Protein AF-A0A3D4RV71-F1 (afdb_monomer)

Sequence (105 aa):
QIEFNFRDAKQYWGLEDFMVIKPTPVYNSANLAMLMINLSQILMRPVREHCPSFSVNDLKAHFRGRKYVLEVLKMLPEMPEAKIIDQALEQAANLGRINQELSAA

Structure (mmCIF, N/CA/C/O backbone):
data_AF-A0A3D4RV71-F1
#
_entry.id   AF-A0A3D4RV71-F1
#
loop_
_atom_site.group_PDB
_atom_site.id
_atom_site.type_symbol
_atom_site.label_atom_id
_atom_site.label_alt_id
_atom_site.label_comp_id
_atom_site.label_asym_id
_atom_site.label_entity_id
_atom_site.label_seq_id
_atom_site.pdbx_PDB_ins_code
_atom_site.Cartn_x
_atom_site.Cartn_y
_atom_site.Cartn_z
_atom_site.occupancy
_atom_site.B_iso_or_equiv
_atom_site.auth_seq_id
_atom_site.auth_comp_id
_atom_site.auth_asym_id
_atom_site.auth_atom_id
_atom_site.pdbx_PDB_model_num
ATOM 1 N N . GLN A 1 1 ? 3.335 -15.395 -14.738 1.00 72.62 1 GLN A N 1
ATOM 2 C CA . GLN A 1 1 ? 3.699 -15.103 -13.330 1.00 72.62 1 GLN A CA 1
ATOM 3 C C . GLN A 1 1 ? 4.489 -13.802 -13.206 1.00 72.62 1 GLN A C 1
ATOM 5 O O . GLN A 1 1 ? 3.996 -12.904 -12.545 1.00 72.62 1 GLN A O 1
ATOM 10 N N . ILE A 1 2 ? 5.637 -13.638 -13.879 1.00 87.06 2 ILE A N 1
ATOM 11 C CA . ILE A 1 2 ? 6.423 -12.388 -13.808 1.00 87.06 2 ILE A CA 1
ATOM 12 C C . ILE A 1 2 ? 5.693 -11.154 -14.379 1.00 87.06 2 ILE A C 1
ATOM 14 O O . ILE A 1 2 ? 5.832 -10.059 -13.847 1.00 87.06 2 ILE A O 1
ATOM 18 N N . GLU A 1 3 ? 4.857 -11.337 -15.407 1.00 92.19 3 GLU A N 1
ATOM 19 C CA . GLU A 1 3 ? 4.051 -10.266 -16.016 1.00 92.19 3 GLU A CA 1
ATOM 20 C C . GLU A 1 3 ? 3.179 -9.524 -14.993 1.00 92.19 3 GLU A C 1
ATOM 22 O O . GLU A 1 3 ? 3.123 -8.297 -15.012 1.00 92.19 3 GLU A O 1
ATOM 27 N N . PHE A 1 4 ? 2.545 -10.248 -14.064 1.00 89.81 4 PHE A N 1
ATOM 28 C CA . PHE A 1 4 ? 1.716 -9.640 -13.023 1.00 89.81 4 PHE A CA 1
ATOM 29 C C . PHE A 1 4 ? 2.540 -8.740 -12.097 1.00 89.81 4 PHE A C 1
ATOM 31 O O . PHE A 1 4 ? 2.099 -7.642 -11.778 1.00 89.81 4 PHE A O 1
ATOM 38 N N . ASN A 1 5 ? 3.775 -9.130 -11.761 1.00 91.31 5 ASN A N 1
ATOM 39 C CA . ASN A 1 5 ? 4.666 -8.288 -10.960 1.00 91.31 5 ASN A CA 1
ATOM 40 C C . ASN A 1 5 ? 5.033 -6.991 -11.695 1.00 91.31 5 ASN A C 1
ATOM 42 O O . ASN A 1 5 ? 5.027 -5.927 -11.085 1.00 91.31 5 ASN A O 1
ATOM 46 N N . PHE A 1 6 ? 5.322 -7.058 -12.999 1.00 93.75 6 PHE A N 1
ATOM 47 C CA . PHE A 1 6 ? 5.599 -5.862 -13.804 1.00 93.75 6 PHE A CA 1
ATOM 48 C C . PHE A 1 6 ? 4.369 -4.961 -13.940 1.00 93.75 6 PHE A C 1
ATOM 50 O O . PHE A 1 6 ? 4.490 -3.742 -13.829 1.00 93.75 6 PHE A O 1
ATOM 57 N N . ARG A 1 7 ? 3.187 -5.550 -14.152 1.00 94.81 7 ARG A N 1
ATOM 58 C CA . ARG A 1 7 ? 1.914 -4.823 -14.203 1.00 94.81 7 ARG A CA 1
ATOM 59 C C . ARG A 1 7 ? 1.655 -4.088 -12.893 1.00 94.81 7 ARG A C 1
ATOM 61 O O . ARG A 1 7 ? 1.390 -2.893 -12.919 1.00 94.81 7 ARG A O 1
ATOM 68 N N . ASP A 1 8 ? 1.796 -4.770 -11.763 1.00 95.00 8 ASP A N 1
ATOM 69 C CA . ASP A 1 8 ? 1.578 -4.173 -10.449 1.00 95.00 8 ASP A CA 1
ATOM 70 C C . ASP A 1 8 ? 2.648 -3.123 -10.117 1.00 95.00 8 ASP A C 1
ATOM 72 O O . ASP A 1 8 ? 2.335 -2.085 -9.533 1.00 95.00 8 ASP A O 1
ATOM 76 N N . ALA A 1 9 ? 3.911 -3.348 -10.499 1.00 96.06 9 ALA A N 1
ATOM 77 C CA . ALA A 1 9 ? 4.987 -2.378 -10.293 1.00 96.06 9 ALA A CA 1
ATOM 78 C C . ALA A 1 9 ? 4.723 -1.073 -11.055 1.00 96.06 9 ALA A C 1
ATOM 80 O O . ALA A 1 9 ? 4.965 0.008 -10.518 1.00 96.06 9 ALA A O 1
ATOM 81 N N . LYS A 1 10 ? 4.179 -1.161 -12.276 1.00 95.31 10 LYS A N 1
ATOM 82 C CA . LYS A 1 10 ? 3.687 0.003 -13.026 1.00 95.31 10 LYS A CA 1
ATOM 83 C C . LYS A 1 10 ? 2.492 0.633 -12.326 1.00 95.31 10 LYS A C 1
ATOM 85 O O . LYS A 1 10 ? 2.585 1.765 -11.868 1.00 95.31 10 LYS A O 1
ATOM 90 N N . GLN A 1 11 ? 1.420 -0.138 -12.164 1.00 95.19 11 GLN A N 1
ATOM 91 C CA . GLN A 1 11 ? 0.128 0.336 -11.674 1.00 95.19 11 GLN A CA 1
ATOM 92 C C . GLN A 1 11 ? 0.206 0.981 -10.286 1.00 95.19 11 GLN A 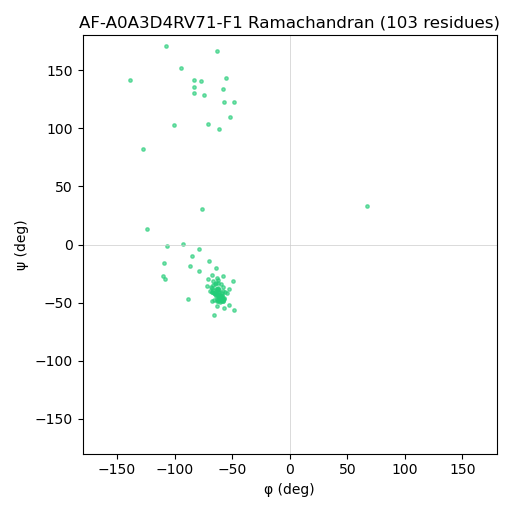C 1
ATOM 94 O O . GLN A 1 11 ? -0.491 1.957 -10.012 1.00 95.19 11 GLN A O 1
ATOM 99 N N . TYR A 1 12 ? 1.003 0.411 -9.379 1.00 95.88 12 TYR A N 1
ATOM 100 C CA . TYR A 1 12 ? 1.015 0.824 -7.979 1.00 95.88 12 TYR A CA 1
ATOM 101 C C . TYR A 1 12 ? 2.289 1.549 -7.560 1.00 95.88 12 TYR A C 1
ATOM 103 O O . TYR A 1 12 ? 2.222 2.345 -6.625 1.00 95.88 12 TYR A O 1
ATOM 111 N N . TRP A 1 13 ? 3.434 1.310 -8.187 1.00 96.56 13 TRP A N 1
ATOM 112 C CA . TRP A 1 13 ? 4.708 1.858 -7.702 1.00 96.56 13 TRP A CA 1
ATOM 113 C C . TRP A 1 13 ? 5.456 2.680 -8.747 1.00 96.56 13 TRP A C 1
ATOM 115 O O . TRP A 1 13 ? 6.613 3.030 -8.527 1.00 96.56 13 TRP A O 1
ATOM 125 N N . GLY A 1 14 ? 4.776 3.032 -9.840 1.00 94.62 14 GLY A N 1
ATOM 126 C CA . GLY A 1 14 ? 5.239 4.022 -10.798 1.00 94.62 14 GLY A CA 1
ATOM 127 C C . GLY A 1 14 ? 6.468 3.590 -11.579 1.00 94.62 14 GLY A C 1
ATOM 128 O O . GLY A 1 14 ? 7.281 4.436 -11.934 1.00 94.62 14 GLY A O 1
ATOM 129 N N . LEU A 1 15 ? 6.617 2.290 -11.866 1.00 95.62 15 LEU A N 1
ATOM 130 C CA . LEU A 1 15 ? 7.736 1.765 -12.664 1.00 95.62 15 LEU A CA 1
ATOM 131 C C . LEU A 1 15 ? 7.956 2.546 -13.977 1.00 95.62 15 LEU A C 1
ATOM 133 O O . LEU A 1 15 ? 9.093 2.663 -14.421 1.00 95.62 15 LEU A O 1
ATOM 137 N N . GLU A 1 16 ? 6.894 3.089 -14.576 1.00 93.31 16 GLU A N 1
ATOM 138 C CA . GLU A 1 16 ? 6.956 3.929 -15.783 1.00 93.31 16 GLU A CA 1
ATOM 139 C C . GLU A 1 16 ? 6.714 5.429 -15.535 1.00 93.31 16 GLU A C 1
ATOM 141 O O . GLU A 1 16 ? 6.836 6.223 -16.462 1.00 93.31 16 GLU A O 1
ATOM 146 N N . ASP A 1 17 ? 6.443 5.830 -14.291 1.00 94.50 17 ASP A N 1
ATOM 147 C CA . ASP A 1 17 ? 6.176 7.226 -13.920 1.00 94.50 17 ASP A CA 1
ATOM 148 C C . ASP A 1 17 ? 7.464 8.004 -13.607 1.00 94.50 17 ASP A C 1
ATOM 150 O O . ASP A 1 17 ? 7.483 9.238 -13.597 1.00 94.50 17 ASP A O 1
ATOM 154 N N . PHE A 1 18 ? 8.569 7.301 -13.335 1.00 90.75 18 PHE A N 1
ATOM 155 C CA . PHE A 1 18 ? 9.864 7.935 -13.108 1.00 90.75 18 PHE A CA 1
ATOM 156 C C . PHE A 1 18 ? 10.421 8.506 -14.420 1.00 90.75 18 PHE A C 1
ATOM 158 O O . PHE A 1 18 ? 11.005 7.792 -15.229 1.00 90.75 18 PHE A O 1
ATOM 165 N N . MET A 1 19 ? 10.337 9.826 -14.591 1.00 93.06 19 MET A N 1
ATOM 166 C CA . MET A 1 19 ? 10.831 10.558 -15.773 1.00 93.06 19 MET A CA 1
ATOM 167 C C . MET A 1 19 ? 12.364 10.737 -15.804 1.00 93.06 19 MET A C 1
ATOM 169 O O . MET A 1 19 ? 12.891 11.740 -16.289 1.00 93.06 19 MET A O 1
ATOM 173 N N . VAL A 1 20 ? 13.111 9.793 -15.229 1.00 94.88 20 VAL A N 1
ATOM 174 C CA . VAL A 1 20 ? 14.573 9.854 -15.149 1.00 94.88 20 VAL A CA 1
ATOM 175 C C . VAL A 1 20 ? 15.208 9.346 -16.444 1.00 94.88 20 VAL A C 1
ATOM 177 O O . VAL A 1 20 ? 14.820 8.314 -16.972 1.00 94.88 20 VAL A O 1
ATOM 180 N N . ILE A 1 21 ? 16.217 10.063 -16.951 1.00 94.44 21 ILE A N 1
ATOM 181 C CA . ILE A 1 21 ? 16.862 9.750 -18.247 1.00 94.44 21 ILE A CA 1
ATOM 182 C C . ILE A 1 21 ? 18.286 9.199 -18.117 1.00 94.44 21 ILE A C 1
ATOM 184 O O . ILE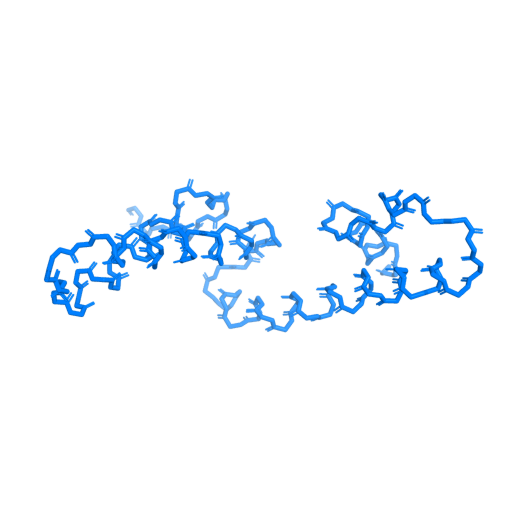 A 1 21 ? 18.847 8.664 -19.070 1.00 94.44 21 ILE A O 1
ATOM 188 N N . LYS A 1 22 ? 18.912 9.357 -16.944 1.00 97.69 22 LYS A N 1
ATOM 189 C CA . LYS A 1 22 ? 20.278 8.876 -16.705 1.00 97.69 22 LYS A CA 1
ATOM 190 C C . LYS A 1 22 ? 20.242 7.387 -16.337 1.00 97.69 22 LYS A C 1
ATOM 192 O O . LYS A 1 22 ? 19.377 7.011 -15.544 1.00 97.69 22 LYS A O 1
ATOM 197 N N . PRO A 1 23 ? 21.205 6.565 -16.797 1.00 97.38 23 PRO A N 1
ATOM 198 C CA . PRO A 1 23 ? 21.185 5.119 -16.565 1.00 97.38 23 PRO A CA 1
ATOM 199 C C . PRO A 1 23 ? 21.028 4.724 -15.091 1.00 97.38 23 PRO A C 1
ATOM 201 O O . PRO A 1 23 ? 20.116 3.981 -14.749 1.00 97.38 23 PRO A O 1
ATOM 204 N N . THR A 1 24 ? 21.863 5.254 -14.191 1.00 97.94 24 THR A N 1
ATOM 205 C CA . THR A 1 24 ? 21.823 4.864 -12.771 1.00 97.94 24 THR A CA 1
ATOM 206 C C . THR A 1 24 ? 20.490 5.209 -12.090 1.00 97.94 24 THR A C 1
ATOM 208 O O . THR A 1 24 ? 19.906 4.320 -11.474 1.00 97.94 24 THR A O 1
ATOM 211 N N . PRO A 1 25 ? 19.945 6.436 -12.218 1.00 96.88 25 PRO A N 1
ATOM 212 C CA . PRO A 1 25 ? 18.594 6.729 -11.744 1.00 96.88 25 PRO A CA 1
ATOM 213 C C . PRO A 1 25 ? 17.504 5.822 -12.324 1.00 96.88 25 PRO A C 1
ATOM 215 O O . PRO A 1 25 ? 16.649 5.389 -11.560 1.00 96.88 25 PRO A O 1
ATOM 218 N N . VAL A 1 26 ? 17.552 5.487 -13.620 1.00 96.44 26 VAL A N 1
ATOM 219 C CA . VAL A 1 26 ? 16.592 4.551 -14.241 1.00 96.44 26 VAL A CA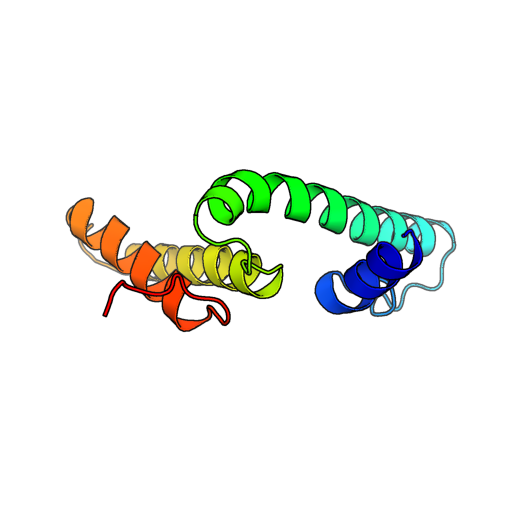 1
ATOM 220 C C . VAL A 1 26 ? 16.624 3.197 -13.532 1.00 96.44 26 VAL A C 1
ATOM 222 O O . VAL A 1 26 ? 15.580 2.692 -13.119 1.00 96.44 26 VAL A O 1
ATOM 225 N N . TYR A 1 27 ? 17.818 2.636 -13.317 1.00 97.31 27 TYR A N 1
ATOM 226 C CA . TYR A 1 27 ? 17.964 1.368 -12.599 1.00 97.31 27 TYR A CA 1
ATOM 227 C C . TYR A 1 27 ? 17.464 1.456 -11.155 1.00 97.31 27 TYR A C 1
ATOM 229 O O . TYR A 1 27 ? 16.747 0.567 -10.699 1.00 97.31 27 TYR A O 1
ATOM 237 N N . ASN A 1 28 ? 17.797 2.530 -10.440 1.00 97.44 28 ASN A N 1
ATOM 238 C CA . ASN A 1 28 ? 17.368 2.717 -9.054 1.00 97.44 28 ASN A CA 1
ATOM 239 C C . ASN A 1 28 ? 15.843 2.804 -8.938 1.00 97.44 28 ASN A C 1
ATOM 241 O O . ASN A 1 28 ? 15.259 2.149 -8.078 1.00 97.44 28 ASN A O 1
ATOM 245 N N . SER A 1 29 ? 15.201 3.566 -9.822 1.00 96.94 29 SER A N 1
ATOM 246 C CA . SER A 1 29 ? 13.746 3.698 -9.893 1.00 96.94 29 SER A CA 1
ATOM 247 C C . SER A 1 29 ? 13.057 2.365 -10.187 1.00 96.94 29 SER A C 1
ATOM 249 O O . SER A 1 29 ? 12.119 1.990 -9.483 1.00 96.94 29 SER A O 1
ATOM 251 N N . ALA A 1 30 ? 13.558 1.606 -11.166 1.00 95.81 30 ALA A N 1
ATOM 252 C CA . ALA A 1 30 ? 13.008 0.294 -11.494 1.00 95.81 30 ALA A CA 1
ATOM 253 C C . ALA A 1 30 ? 13.163 -0.709 -10.337 1.00 95.81 30 ALA A C 1
ATOM 255 O O . ALA A 1 30 ? 12.206 -1.397 -9.972 1.00 95.81 30 ALA A O 1
ATOM 256 N N . ASN A 1 31 ? 14.344 -0.748 -9.713 1.00 96.75 31 ASN A N 1
ATOM 257 C CA . ASN A 1 31 ? 14.613 -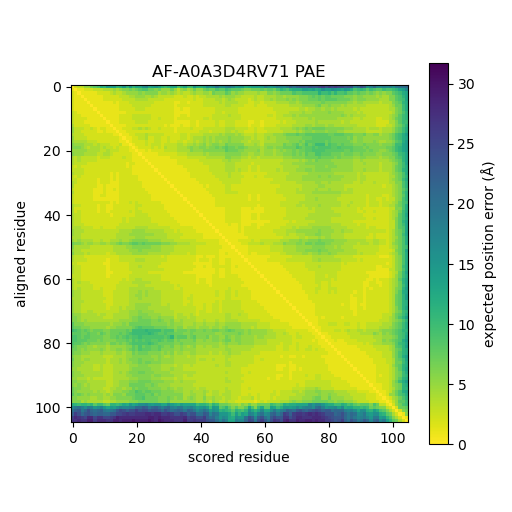1.604 -8.558 1.00 96.75 31 ASN A CA 1
ATOM 258 C C . ASN A 1 31 ? 13.745 -1.228 -7.353 1.00 96.75 31 ASN A C 1
ATOM 260 O O . ASN A 1 31 ? 13.242 -2.114 -6.665 1.00 96.75 31 ASN A O 1
ATOM 264 N N . LEU A 1 32 ? 13.525 0.068 -7.119 1.00 97.69 32 LEU A N 1
ATOM 265 C CA . LEU A 1 32 ? 12.640 0.545 -6.061 1.00 97.69 32 LEU A CA 1
ATOM 266 C C . LEU A 1 32 ? 11.194 0.098 -6.303 1.00 97.69 32 LEU A C 1
ATOM 268 O O . LEU A 1 32 ? 10.585 -0.468 -5.399 1.00 97.69 32 LEU A O 1
ATOM 272 N N . ALA A 1 33 ? 10.651 0.284 -7.510 1.00 97.00 33 ALA A N 1
ATOM 273 C CA . ALA A 1 33 ? 9.287 -0.145 -7.828 1.00 97.00 33 ALA A CA 1
ATOM 274 C C . ALA A 1 33 ? 9.099 -1.662 -7.625 1.00 97.00 33 ALA A C 1
ATOM 276 O O . ALA A 1 33 ? 8.108 -2.099 -7.036 1.00 97.00 33 ALA A O 1
ATOM 277 N N . MET A 1 34 ? 10.087 -2.465 -8.032 1.00 96.38 34 MET A N 1
ATOM 278 C CA . MET A 1 34 ? 10.078 -3.917 -7.819 1.00 96.38 34 MET A CA 1
ATOM 279 C C . MET A 1 34 ? 10.202 -4.311 -6.344 1.00 96.38 34 MET A C 1
ATOM 281 O O . MET A 1 34 ? 9.499 -5.212 -5.880 1.00 96.38 34 MET A O 1
ATOM 285 N N . LEU A 1 35 ? 11.052 -3.623 -5.578 1.00 97.12 35 LEU A N 1
ATOM 286 C CA . LEU A 1 35 ? 11.161 -3.821 -4.133 1.00 97.12 35 LEU A CA 1
ATOM 287 C C . LEU A 1 35 ? 9.821 -3.550 -3.441 1.00 97.12 35 LEU A C 1
ATOM 289 O O . LEU A 1 35 ? 9.390 -4.338 -2.597 1.00 97.12 35 LEU A O 1
ATOM 293 N N . MET A 1 36 ? 9.143 -2.466 -3.825 1.00 97.81 36 MET A N 1
ATOM 294 C CA . MET A 1 36 ? 7.865 -2.075 -3.234 1.00 97.81 36 MET A CA 1
ATOM 295 C C . MET A 1 36 ? 6.760 -3.110 -3.472 1.00 97.81 36 MET A C 1
ATOM 297 O O . MET A 1 36 ? 5.899 -3.278 -2.605 1.00 97.81 36 MET A O 1
ATOM 301 N N . ILE A 1 37 ? 6.807 -3.875 -4.568 1.00 96.25 37 ILE A N 1
ATOM 302 C CA . ILE A 1 37 ? 5.914 -5.026 -4.767 1.00 96.25 37 ILE A CA 1
ATOM 303 C C . ILE A 1 37 ? 6.144 -6.095 -3.707 1.00 96.25 37 ILE A C 1
ATOM 305 O O . ILE A 1 37 ? 5.196 -6.481 -3.023 1.00 96.25 37 ILE A O 1
ATOM 309 N N . ASN A 1 38 ? 7.386 -6.538 -3.518 1.00 95.44 38 ASN A N 1
ATOM 310 C CA . ASN A 1 38 ? 7.699 -7.570 -2.528 1.00 95.44 38 ASN A CA 1
ATOM 311 C C . ASN A 1 38 ? 7.336 -7.121 -1.110 1.00 95.44 38 ASN A C 1
ATOM 313 O O . ASN A 1 38 ? 6.712 -7.878 -0.363 1.00 95.44 38 ASN A O 1
ATOM 317 N N . LEU A 1 39 ? 7.658 -5.871 -0.768 1.00 97.38 39 LEU A N 1
ATOM 318 C CA . LEU A 1 39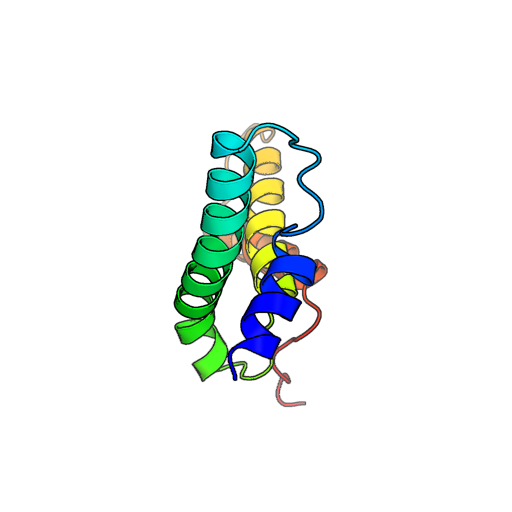 ? 7.284 -5.277 0.512 1.00 97.38 39 LEU A CA 1
ATOM 319 C C . LEU A 1 39 ? 5.763 -5.298 0.709 1.00 97.38 39 LEU A C 1
ATOM 321 O O . LEU A 1 39 ? 5.283 -5.741 1.750 1.00 97.38 39 LEU 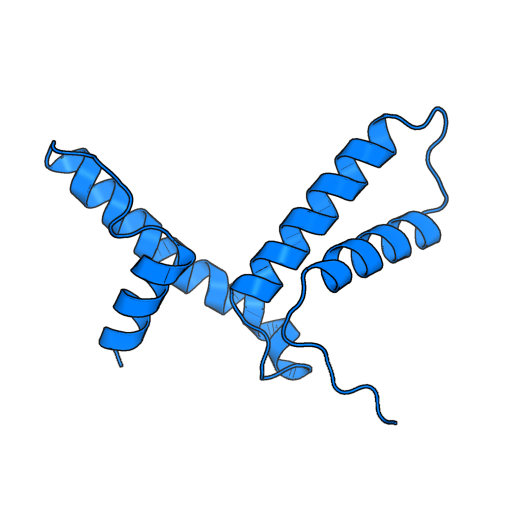A O 1
ATOM 325 N N . SER A 1 40 ? 5.002 -4.889 -0.307 1.00 96.69 40 SER A N 1
ATOM 326 C CA . SER A 1 40 ? 3.538 -4.905 -0.253 1.00 96.69 40 SER A CA 1
ATOM 327 C C . SER A 1 40 ? 2.997 -6.310 -0.021 1.00 96.69 40 SER A C 1
ATOM 329 O O . SER A 1 40 ? 2.130 -6.494 0.826 1.00 96.69 40 SER A O 1
ATOM 331 N N . GLN A 1 41 ? 3.514 -7.317 -0.733 1.00 94.94 41 GLN A N 1
ATOM 332 C CA . GLN A 1 41 ? 3.059 -8.697 -0.558 1.00 94.94 41 GLN A CA 1
ATOM 333 C C . GLN A 1 41 ? 3.315 -9.198 0.865 1.00 94.94 41 GLN A C 1
ATOM 335 O O . GLN A 1 41 ? 2.440 -9.838 1.436 1.00 94.94 41 GLN A O 1
ATOM 340 N N . ILE A 1 42 ? 4.471 -8.883 1.460 1.00 96.56 42 ILE A N 1
ATOM 341 C CA . ILE A 1 42 ? 4.780 -9.255 2.849 1.00 96.56 42 ILE A CA 1
ATOM 342 C C . ILE A 1 42 ? 3.808 -8.579 3.821 1.00 96.56 42 ILE A C 1
ATOM 344 O O . ILE A 1 42 ? 3.246 -9.256 4.677 1.00 96.56 42 ILE A O 1
ATOM 348 N N . LEU A 1 43 ? 3.571 -7.275 3.666 1.00 96.75 43 LEU A N 1
ATOM 349 C CA . LEU A 1 43 ? 2.681 -6.517 4.551 1.00 96.75 43 LEU A CA 1
ATOM 350 C C . LEU A 1 43 ? 1.210 -6.943 4.434 1.00 96.75 43 LEU A C 1
ATOM 352 O O . LEU A 1 43 ? 0.478 -6.879 5.416 1.00 96.75 43 LEU A O 1
ATOM 356 N N . MET A 1 44 ? 0.772 -7.390 3.254 1.00 95.88 44 MET A N 1
ATOM 357 C CA . MET A 1 44 ? -0.605 -7.846 3.034 1.00 95.88 44 MET A CA 1
ATOM 358 C C . MET A 1 44 ? -0.873 -9.261 3.557 1.00 95.88 44 MET A C 1
ATOM 360 O O . MET A 1 44 ? -2.031 -9.578 3.806 1.00 95.88 44 MET A O 1
ATOM 364 N N . ARG A 1 45 ? 0.150 -10.115 3.719 1.00 95.56 45 ARG A N 1
ATOM 365 C CA . ARG A 1 45 ? -0.014 -11.521 4.148 1.00 95.56 45 ARG A CA 1
ATOM 366 C C . ARG A 1 45 ? -0.920 -11.706 5.373 1.00 95.56 45 ARG A C 1
ATOM 368 O O . ARG A 1 45 ? -1.904 -12.418 5.214 1.00 95.56 45 ARG A O 1
ATOM 375 N N . PRO A 1 46 ? -0.664 -11.069 6.533 1.00 94.12 46 PRO A N 1
ATOM 376 C CA . PRO A 1 46 ? -1.483 -11.300 7.726 1.00 94.12 46 PRO A CA 1
ATOM 377 C C . PRO A 1 46 ? -2.935 -10.835 7.546 1.00 94.12 46 PRO A C 1
ATOM 379 O O . PRO A 1 46 ? -3.865 -11.460 8.041 1.00 94.12 46 PRO A O 1
ATOM 382 N N . VAL A 1 47 ? -3.154 -9.758 6.787 1.00 91.62 47 VAL A N 1
ATOM 383 C CA . VAL A 1 47 ? -4.507 -9.248 6.519 1.00 91.62 47 VAL A CA 1
ATOM 384 C C . VAL A 1 47 ? -5.258 -10.178 5.563 1.00 91.62 47 VAL A C 1
ATOM 386 O O . VAL A 1 47 ? -6.455 -10.399 5.715 1.00 91.62 47 VAL A O 1
ATOM 389 N N . ARG A 1 48 ? -4.551 -10.776 4.599 1.00 94.00 48 ARG A N 1
ATOM 390 C CA . ARG A 1 48 ? -5.132 -11.703 3.620 1.00 94.00 48 ARG A CA 1
ATOM 391 C C . ARG A 1 48 ? -5.570 -13.045 4.194 1.00 94.00 48 ARG A C 1
ATOM 393 O O . ARG A 1 48 ? -6.323 -13.740 3.520 1.00 94.00 48 ARG A O 1
ATOM 400 N N . GLU A 1 49 ? -5.147 -13.391 5.407 1.00 92.31 49 GLU A N 1
ATOM 401 C CA . GLU A 1 49 ? -5.678 -14.555 6.130 1.00 92.31 49 GLU A CA 1
ATOM 402 C C . GLU A 1 49 ? -7.181 -14.402 6.415 1.00 92.31 49 GLU A C 1
ATOM 404 O O . GLU A 1 49 ? -7.915 -15.384 6.362 1.00 92.31 49 GLU A O 1
ATOM 409 N N . HIS A 1 50 ? -7.640 -13.167 6.634 1.00 90.06 50 HIS A N 1
ATOM 410 C CA . HIS A 1 50 ? -9.029 -12.841 6.975 1.00 90.06 50 HIS A CA 1
ATOM 411 C C . HIS A 1 50 ? -9.766 -12.154 5.812 1.00 90.06 50 HIS A C 1
ATOM 413 O O . HIS A 1 50 ? -10.961 -12.357 5.608 1.00 90.06 50 HIS A O 1
ATOM 419 N N . CYS A 1 51 ? -9.034 -11.419 4.968 1.00 91.62 51 CYS A N 1
ATOM 420 C CA . CYS A 1 51 ? -9.553 -10.734 3.787 1.00 91.62 51 CYS A CA 1
ATOM 421 C C . CYS A 1 51 ? -8.744 -11.108 2.527 1.00 91.62 51 CYS A C 1
ATOM 423 O O . CYS A 1 51 ? -7.857 -10.353 2.113 1.00 91.62 51 CYS A O 1
ATOM 425 N N . PRO A 1 52 ? -9.023 -12.253 1.869 1.00 93.44 52 PRO A N 1
ATOM 426 C CA . PRO A 1 52 ? -8.234 -12.717 0.720 1.00 93.44 52 PRO A CA 1
ATOM 427 C C . PRO A 1 52 ? -8.171 -11.723 -0.452 1.00 93.44 52 PRO A C 1
ATOM 429 O O . PRO A 1 52 ? -7.193 -11.704 -1.199 1.00 93.44 52 PRO A O 1
ATOM 432 N N . SER A 1 53 ? -9.193 -10.876 -0.600 1.00 94.12 53 SER A N 1
ATOM 433 C CA . SER A 1 53 ? -9.285 -9.830 -1.625 1.00 94.12 53 SER A CA 1
ATOM 434 C C . SER A 1 53 ? -8.474 -8.564 -1.314 1.00 94.12 53 SER A C 1
ATOM 436 O O . SER A 1 53 ? -8.406 -7.678 -2.165 1.00 94.12 53 SER A O 1
ATOM 438 N N . PHE A 1 54 ? -7.834 -8.458 -0.142 1.00 94.56 54 PHE A N 1
ATOM 439 C CA . PHE A 1 54 ? -7.082 -7.265 0.254 1.00 94.56 54 PHE A CA 1
ATOM 440 C C . PHE A 1 54 ? -5.987 -6.916 -0.770 1.00 94.56 54 PHE A C 1
ATOM 442 O O . PHE A 1 54 ? -5.096 -7.719 -1.084 1.00 94.56 54 PHE A O 1
ATOM 449 N N . SER A 1 55 ? -6.055 -5.702 -1.308 1.00 94.62 55 SER A N 1
ATOM 450 C CA . SER A 1 55 ? -5.243 -5.226 -2.429 1.00 94.62 55 SER A CA 1
ATOM 451 C C . SER A 1 55 ? -4.176 -4.212 -2.003 1.00 94.62 55 SER A C 1
ATOM 453 O O . SER A 1 55 ? -4.176 -3.677 -0.895 1.00 94.62 55 SER A O 1
ATOM 455 N N . VAL A 1 56 ? -3.268 -3.878 -2.926 1.00 95.94 56 VAL A N 1
ATOM 456 C CA . VAL A 1 56 ? -2.256 -2.829 -2.703 1.00 95.94 56 VAL A CA 1
ATOM 457 C C . VAL A 1 56 ? -2.907 -1.455 -2.487 1.00 95.94 56 VAL A C 1
ATOM 459 O O . VAL A 1 56 ? -2.378 -0.635 -1.735 1.00 95.94 56 VAL A O 1
ATOM 462 N N . ASN A 1 57 ? -4.068 -1.195 -3.096 1.00 95.31 57 ASN A N 1
ATOM 463 C CA . ASN A 1 57 ? -4.818 0.039 -2.855 1.00 95.31 57 ASN A CA 1
ATOM 464 C C . ASN A 1 57 ? -5.352 0.100 -1.421 1.00 95.31 57 ASN A C 1
ATOM 466 O O . ASN A 1 57 ? -5.263 1.150 -0.789 1.00 95.31 57 ASN A O 1
ATOM 470 N N . ASP A 1 58 ? -5.808 -1.031 -0.886 1.00 95.62 58 ASP A N 1
ATOM 471 C CA . ASP A 1 58 ? -6.268 -1.142 0.499 1.00 95.62 58 ASP A CA 1
ATOM 472 C C . ASP A 1 58 ? -5.110 -0.929 1.483 1.00 95.62 58 AS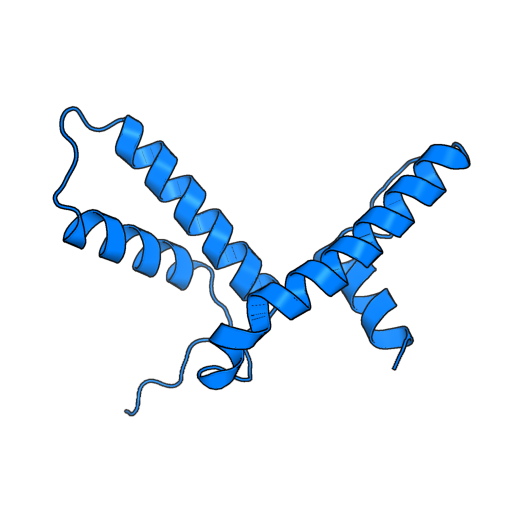P A C 1
ATOM 474 O O . ASP A 1 58 ? -5.236 -0.182 2.453 1.00 95.62 58 ASP A O 1
ATOM 478 N N . LEU A 1 59 ? -3.933 -1.493 1.181 1.00 96.19 59 LEU A N 1
ATOM 479 C CA . LEU A 1 59 ? -2.708 -1.254 1.948 1.00 96.19 59 LEU A CA 1
ATOM 480 C C . LEU A 1 59 ? -2.344 0.238 1.980 1.00 96.19 59 LEU A C 1
ATOM 482 O O . LEU A 1 59 ? -2.022 0.794 3.033 1.00 96.19 59 LEU A O 1
ATOM 486 N N . LYS A 1 60 ? -2.407 0.909 0.826 1.00 96.06 60 LYS A N 1
ATOM 487 C CA . LYS A 1 60 ? -2.143 2.349 0.723 1.00 96.06 60 LYS A CA 1
ATOM 488 C C . LYS A 1 60 ? -3.179 3.174 1.481 1.00 96.06 60 LYS A C 1
ATOM 490 O O . LYS A 1 60 ? -2.787 4.123 2.159 1.00 96.06 60 LYS A O 1
ATOM 495 N N . ALA A 1 61 ? -4.462 2.826 1.383 1.00 95.44 61 ALA A N 1
ATOM 496 C CA . ALA A 1 61 ? -5.535 3.473 2.131 1.00 95.44 61 ALA A CA 1
ATOM 497 C C . ALA A 1 61 ? -5.300 3.356 3.641 1.00 95.44 61 ALA A C 1
ATOM 499 O O . ALA A 1 61 ? -5.360 4.364 4.341 1.00 95.44 61 ALA A O 1
ATOM 500 N N . HIS A 1 62 ? -4.899 2.174 4.115 1.00 94.94 62 HIS A N 1
ATOM 501 C CA . HIS A 1 62 ? -4.570 1.936 5.516 1.00 94.94 62 HIS A CA 1
ATOM 502 C C . HIS A 1 62 ? -3.460 2.866 6.027 1.00 94.94 62 HIS A C 1
ATOM 504 O O . HIS A 1 62 ? -3.656 3.605 6.993 1.00 94.94 62 HIS A O 1
ATOM 510 N N . PHE A 1 63 ? -2.301 2.908 5.360 1.00 95.81 63 PHE A N 1
ATOM 511 C CA . PHE A 1 63 ? -1.209 3.789 5.794 1.00 95.81 63 PHE A CA 1
ATOM 512 C C . PHE A 1 63 ? -1.537 5.277 5.638 1.00 95.81 63 PHE A C 1
ATOM 514 O O . PHE A 1 63 ? -1.126 6.091 6.467 1.00 95.81 63 PHE A O 1
ATOM 521 N N . ARG A 1 64 ? -2.290 5.645 4.597 1.00 96.25 64 ARG A N 1
ATOM 522 C CA . ARG A 1 64 ? -2.703 7.029 4.357 1.00 96.25 64 ARG A CA 1
ATOM 523 C C . ARG A 1 64 ? -3.678 7.518 5.429 1.00 96.25 64 ARG A C 1
ATOM 525 O O . ARG A 1 64 ? -3.437 8.579 5.997 1.00 96.25 64 ARG A O 1
ATOM 532 N N . GLY A 1 65 ? -4.712 6.737 5.740 1.00 95.88 65 GLY A N 1
ATOM 533 C CA . GLY A 1 65 ? -5.673 7.038 6.802 1.00 95.88 65 GLY A CA 1
ATOM 534 C C . GLY A 1 65 ? -4.979 7.207 8.150 1.00 95.88 65 GLY A C 1
ATOM 535 O O . GLY A 1 65 ? -5.172 8.222 8.818 1.00 95.88 65 GLY A O 1
ATOM 536 N N . ARG A 1 66 ? -4.056 6.293 8.487 1.00 95.94 66 ARG A N 1
ATOM 537 C CA . ARG A 1 66 ? -3.236 6.405 9.702 1.00 95.94 66 ARG A CA 1
ATOM 538 C C . ARG A 1 66 ? -2.425 7.694 9.745 1.00 95.94 66 ARG A C 1
ATOM 540 O O . ARG A 1 66 ? -2.456 8.391 10.753 1.00 95.94 66 ARG A O 1
ATOM 547 N N . LYS A 1 67 ? -1.725 8.037 8.657 1.00 96.81 67 LYS A N 1
ATOM 548 C CA . LYS A 1 67 ? -0.962 9.291 8.581 1.00 96.81 67 LYS A CA 1
ATOM 549 C C . LYS A 1 67 ? -1.866 10.498 8.828 1.00 96.81 67 LYS A C 1
ATOM 551 O O . LYS A 1 67 ? -1.504 11.358 9.618 1.00 96.81 67 LYS A O 1
ATOM 556 N N . TYR A 1 68 ? -3.028 10.559 8.180 1.00 96.38 68 TYR A N 1
ATOM 557 C CA . TYR A 1 68 ? -3.946 11.689 8.326 1.00 96.38 68 TYR A CA 1
ATOM 558 C C . TYR A 1 68 ? -4.460 11.842 9.753 1.00 96.38 68 TYR A C 1
ATOM 560 O O . TYR A 1 68 ? -4.375 12.935 10.302 1.00 96.38 68 TYR A O 1
ATOM 568 N N . VAL A 1 69 ? -4.911 10.756 10.378 1.00 97.06 69 VAL A N 1
ATOM 569 C CA . VAL A 1 69 ? -5.366 10.788 11.774 1.00 97.06 69 VAL A CA 1
ATOM 570 C C . VAL A 1 69 ? -4.238 11.228 12.701 1.00 97.06 69 VAL A C 1
ATOM 572 O O . VAL A 1 69 ? -4.447 12.117 13.515 1.00 97.06 69 VAL A O 1
ATOM 575 N N . LEU A 1 70 ? -3.027 10.683 12.548 1.00 96.50 70 LEU A N 1
ATOM 576 C CA . LEU A 1 70 ? -1.889 11.068 13.387 1.00 96.50 70 LEU A CA 1
ATOM 577 C C . LEU A 1 70 ? -1.511 12.547 13.235 1.00 96.50 70 LEU A C 1
ATOM 579 O O . LEU A 1 70 ? -1.161 13.177 14.228 1.00 96.50 70 LEU A O 1
ATOM 583 N N . GLU A 1 71 ? -1.585 13.118 12.029 1.00 97.62 71 GLU A N 1
ATOM 584 C CA . GLU A 1 71 ? -1.370 14.560 11.848 1.00 97.62 71 GLU A CA 1
ATOM 585 C C . GLU A 1 71 ? -2.492 15.392 12.482 1.00 97.62 71 GLU A C 1
ATOM 587 O O . GLU A 1 71 ? -2.215 16.429 13.078 1.00 97.62 71 GLU A O 1
ATOM 592 N N . VAL A 1 72 ? -3.743 14.924 12.421 1.00 96.88 72 VAL A N 1
ATOM 593 C CA . VAL A 1 72 ? -4.879 15.599 13.067 1.00 96.88 72 VAL A CA 1
ATOM 594 C C . VAL A 1 72 ? -4.777 15.558 14.589 1.00 96.88 72 VAL A C 1
ATOM 596 O O . VAL A 1 72 ? -5.019 16.573 15.237 1.00 96.88 72 VAL A O 1
ATOM 599 N N . LEU A 1 73 ? -4.356 14.431 15.168 1.00 96.88 73 LEU A N 1
ATOM 600 C CA . LEU A 1 73 ? -4.191 14.286 16.616 1.00 96.88 73 LEU A CA 1
ATOM 601 C C . LEU A 1 73 ? -3.177 15.281 17.193 1.00 96.88 73 LEU A C 1
ATOM 603 O O . LEU A 1 73 ? -3.388 15.786 18.289 1.00 96.88 73 LEU A O 1
ATOM 607 N N . LYS A 1 74 ? -2.124 15.635 16.444 1.00 96.62 74 LYS A N 1
ATOM 608 C CA . LYS A 1 74 ? -1.142 16.654 16.866 1.00 96.62 74 LYS A CA 1
ATOM 609 C C . LYS A 1 74 ? -1.735 18.058 17.004 1.00 96.62 74 LYS A C 1
ATOM 611 O O . LYS A 1 74 ? -1.123 18.902 17.648 1.00 96.62 74 LYS A O 1
ATOM 616 N N . MET A 1 75 ? -2.874 18.327 16.365 1.00 97.44 75 MET A N 1
ATOM 617 C CA . MET A 1 75 ? -3.556 19.620 16.450 1.00 97.44 75 MET A CA 1
ATOM 618 C C . MET A 1 75 ? -4.480 19.716 17.669 1.00 97.44 75 MET A C 1
ATOM 620 O O . MET A 1 75 ? -5.003 20.795 17.947 1.00 97.44 75 MET A O 1
ATOM 624 N N . LEU A 1 76 ? -4.718 18.607 18.378 1.00 96.75 76 LEU A N 1
ATOM 625 C CA . LEU A 1 76 ? -5.576 18.604 19.553 1.00 96.75 76 LEU A CA 1
ATOM 626 C C . LEU A 1 76 ? -4.836 19.188 20.765 1.00 96.75 76 LEU A C 1
ATOM 628 O O . LEU A 1 76 ? -3.653 18.905 20.957 1.00 96.75 76 LEU A O 1
ATOM 632 N N . PRO A 1 77 ? -5.525 19.975 21.607 1.00 96.06 77 PRO A N 1
ATOM 633 C CA . PRO A 1 77 ? -4.936 20.511 22.832 1.00 96.06 77 PRO A CA 1
ATOM 634 C C . PRO A 1 77 ? -4.639 19.414 23.868 1.00 96.06 77 PRO A C 1
ATOM 636 O O . PRO A 1 77 ? -3.740 19.574 24.688 1.00 96.06 77 PRO A O 1
ATOM 639 N N . GLU A 1 78 ? -5.375 18.303 23.816 1.00 96.56 78 GLU A N 1
ATOM 640 C CA . GLU A 1 78 ? -5.216 17.137 24.681 1.00 96.56 78 GLU A CA 1
ATOM 641 C C . GLU A 1 78 ? -5.370 15.858 23.851 1.00 96.56 78 GLU A C 1
ATOM 643 O O . GLU A 1 78 ? -6.195 15.790 22.934 1.00 96.56 78 GLU A O 1
ATOM 648 N N . MET A 1 79 ? -4.559 14.843 24.157 1.00 94.62 79 MET A N 1
ATOM 649 C CA . MET A 1 79 ? 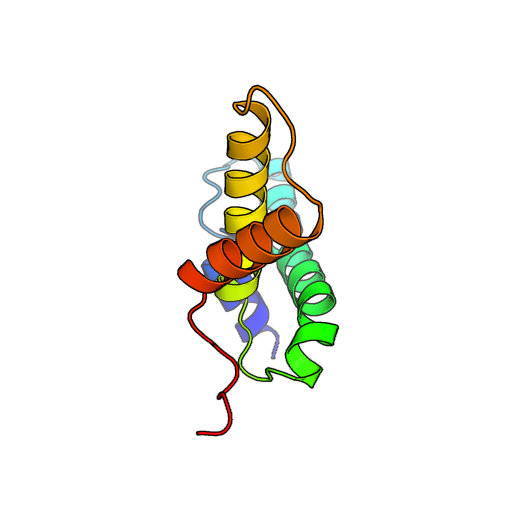-4.613 13.560 23.459 1.00 94.62 79 MET A CA 1
ATOM 650 C C . MET A 1 79 ? -5.845 12.760 23.907 1.00 94.62 79 MET A C 1
ATOM 652 O O . MET A 1 79 ? -6.012 12.548 25.108 1.00 94.62 79 MET A O 1
ATOM 656 N N . PRO A 1 80 ? -6.678 12.264 22.973 1.00 96.25 80 PRO A N 1
ATOM 657 C CA . PRO A 1 80 ? -7.803 11.402 23.312 1.00 96.25 80 PRO A CA 1
ATOM 658 C C . PRO A 1 80 ? -7.355 10.079 23.938 1.00 96.25 80 PRO A C 1
ATOM 660 O O . PRO A 1 80 ? -6.203 9.658 23.813 1.00 96.25 80 PRO A O 1
ATOM 663 N N . GLU A 1 81 ? -8.308 9.366 24.533 1.00 97.19 81 GLU A N 1
ATOM 664 C CA . GLU A 1 81 ? -8.095 7.997 24.995 1.00 97.19 81 GLU A CA 1
ATOM 665 C C . GLU A 1 81 ? -7.604 7.086 23.858 1.00 97.19 81 GLU A C 1
ATOM 667 O O . GLU A 1 81 ? -8.071 7.175 22.718 1.00 97.19 81 GLU A O 1
ATOM 672 N N . ALA A 1 82 ? -6.711 6.145 24.182 1.00 95.38 82 ALA A N 1
ATOM 673 C CA . ALA A 1 82 ? -6.109 5.232 23.205 1.00 95.38 82 ALA A CA 1
ATOM 674 C C . ALA A 1 82 ? -7.155 4.493 22.352 1.00 95.38 82 ALA A C 1
ATOM 676 O O . ALA A 1 82 ? -6.999 4.382 21.141 1.00 95.38 82 ALA A O 1
ATOM 677 N N . LYS A 1 83 ? -8.279 4.087 22.955 1.00 96.56 83 LYS A N 1
ATOM 678 C CA . LYS A 1 83 ? -9.378 3.423 22.244 1.00 96.56 83 LYS A CA 1
ATOM 679 C C . LYS A 1 83 ? -9.998 4.303 21.152 1.00 96.56 83 LYS A C 1
ATOM 681 O O . LYS A 1 83 ? -10.342 3.795 20.090 1.00 96.56 83 LYS A O 1
ATOM 686 N N . ILE A 1 84 ? -10.142 5.606 21.401 1.00 95.88 84 ILE A N 1
ATOM 687 C CA . ILE A 1 84 ? -10.675 6.562 20.417 1.00 95.88 84 ILE A CA 1
ATOM 688 C C . ILE A 1 84 ? -9.669 6.744 19.281 1.00 95.88 84 ILE A C 1
ATOM 690 O O . ILE A 1 84 ? -10.057 6.790 18.116 1.00 95.88 84 ILE A O 1
ATOM 694 N N . ILE A 1 85 ? -8.377 6.801 19.610 1.00 96.50 85 ILE A N 1
ATOM 695 C CA . ILE A 1 85 ? -7.302 6.873 18.617 1.00 96.50 85 ILE A CA 1
ATOM 696 C C . ILE A 1 85 ? -7.324 5.632 17.719 1.00 96.50 85 ILE A C 1
ATOM 698 O O . ILE A 1 85 ? -7.335 5.773 16.498 1.00 96.50 85 ILE A O 1
ATOM 702 N N . ASP A 1 86 ? -7.390 4.434 18.300 1.00 95.19 86 ASP A N 1
ATOM 703 C CA . ASP A 1 86 ? -7.427 3.176 17.548 1.00 95.19 86 ASP A CA 1
ATOM 704 C C . ASP A 1 86 ? -8.654 3.102 16.629 1.00 95.19 86 ASP A C 1
ATOM 706 O O . ASP A 1 86 ? -8.518 2.805 15.441 1.00 95.19 86 ASP A O 1
ATOM 710 N N . GLN A 1 87 ? -9.834 3.476 17.136 1.00 95.31 87 GLN A N 1
ATOM 711 C CA . GLN A 1 87 ? -11.061 3.550 16.338 1.00 95.31 87 GLN A CA 1
ATOM 712 C C . GLN A 1 87 ? -10.951 4.562 15.195 1.00 95.31 87 GLN A C 1
ATOM 714 O O . GLN A 1 87 ? -11.347 4.263 14.071 1.00 95.31 87 GLN A O 1
ATOM 719 N N . ALA A 1 88 ? -10.398 5.749 15.450 1.00 95.44 88 ALA A N 1
ATOM 720 C CA . ALA A 1 88 ? -10.211 6.764 14.419 1.00 95.44 88 ALA A CA 1
ATOM 721 C C . ALA A 1 88 ? -9.238 6.287 13.330 1.00 95.44 88 ALA A C 1
ATOM 723 O O . ALA A 1 88 ? -9.502 6.476 12.141 1.00 95.44 88 ALA A O 1
ATOM 724 N N . LEU A 1 89 ? -8.133 5.640 13.719 1.00 94.75 89 LEU A N 1
ATOM 725 C CA . LEU A 1 89 ? -7.158 5.062 12.792 1.00 94.75 89 LEU A CA 1
ATOM 726 C C . LEU A 1 89 ? -7.799 3.988 11.905 1.00 94.75 89 LEU A C 1
ATOM 728 O O . LEU A 1 89 ? -7.583 3.997 10.691 1.00 94.75 89 LEU A O 1
ATOM 732 N N . GLU A 1 90 ? -8.589 3.090 12.492 1.00 92.31 90 GLU A N 1
ATOM 733 C CA . GLU A 1 90 ? -9.293 2.030 11.770 1.00 92.31 90 GLU A CA 1
ATOM 734 C C . GLU A 1 90 ? -10.366 2.592 10.828 1.00 92.31 90 GLU A C 1
ATOM 736 O O . GLU A 1 90 ? -10.395 2.255 9.642 1.00 92.31 90 GLU A O 1
ATOM 741 N N . GLN A 1 91 ? -11.209 3.507 11.311 1.00 93.00 91 GLN A N 1
ATOM 742 C CA . GLN A 1 91 ? -12.243 4.146 10.495 1.00 93.00 91 GLN A CA 1
ATOM 743 C C . GLN A 1 91 ? -11.633 4.891 9.306 1.00 93.00 91 GLN A C 1
ATOM 745 O O . GLN A 1 91 ? -12.055 4.685 8.168 1.00 93.00 91 GLN A O 1
ATOM 750 N N . ALA A 1 92 ? -10.598 5.702 9.537 1.00 94.25 92 ALA A 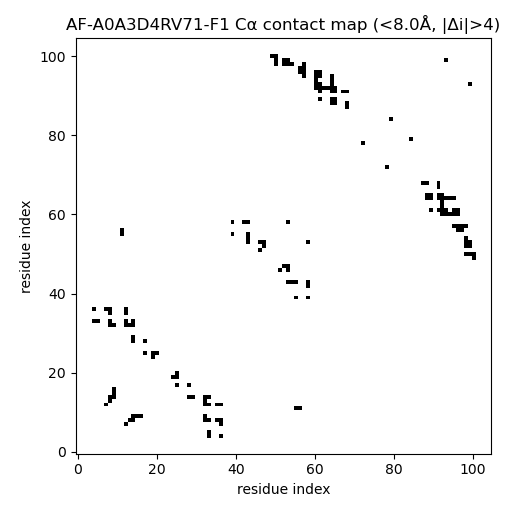N 1
ATOM 751 C CA . ALA A 1 92 ? -9.933 6.442 8.469 1.00 94.25 92 ALA A CA 1
ATOM 752 C C . ALA A 1 92 ? -9.259 5.518 7.443 1.00 94.25 92 ALA A C 1
ATOM 754 O O . ALA A 1 92 ? -9.295 5.804 6.246 1.00 94.25 92 ALA A O 1
ATOM 755 N N . ALA A 1 93 ? -8.661 4.409 7.891 1.00 90.75 93 ALA A N 1
ATOM 756 C CA . ALA A 1 93 ? -8.119 3.384 7.003 1.00 90.75 93 ALA A CA 1
ATOM 757 C C . ALA A 1 93 ? -9.215 2.743 6.132 1.00 90.75 93 ALA A C 1
ATOM 759 O O . ALA A 1 93 ? -9.007 2.538 4.934 1.00 90.75 93 ALA A O 1
ATOM 760 N N . ASN A 1 94 ? -10.386 2.474 6.714 1.00 91.25 94 ASN A N 1
ATOM 761 C CA . ASN A 1 94 ? -11.512 1.839 6.034 1.00 91.25 94 ASN A CA 1
ATOM 762 C C . ASN A 1 94 ? -12.200 2.745 5.000 1.00 91.25 94 ASN A C 1
ATOM 764 O O . ASN A 1 94 ? -12.678 2.230 3.992 1.00 91.25 94 ASN A O 1
ATOM 768 N N . LEU A 1 95 ? -12.200 4.072 5.185 1.00 92.50 95 LEU A N 1
ATOM 769 C CA . LEU A 1 95 ? -12.821 5.019 4.240 1.00 92.50 95 LEU A CA 1
ATOM 770 C C . LEU A 1 95 ? -12.260 4.921 2.814 1.00 92.50 95 LEU A C 1
ATOM 772 O O . LEU A 1 95 ? -12.995 5.091 1.846 1.00 92.50 95 LEU A O 1
ATOM 776 N N . GLY A 1 96 ? -10.955 4.673 2.677 1.00 88.31 96 GLY A N 1
ATOM 777 C CA . GLY A 1 96 ? -10.297 4.539 1.373 1.00 88.31 96 GLY A CA 1
ATOM 778 C C . GLY A 1 96 ? -10.210 3.100 0.862 1.00 88.31 96 GLY A C 1
ATOM 779 O O . GLY A 1 96 ? -9.615 2.877 -0.193 1.00 88.31 96 GLY A O 1
ATOM 780 N N . ARG A 1 97 ? -10.725 2.127 1.623 1.00 91.19 97 ARG A N 1
ATOM 781 C CA . ARG A 1 97 ? -10.587 0.699 1.331 1.00 91.19 97 ARG A CA 1
ATOM 782 C C . ARG A 1 97 ? -11.642 0.259 0.315 1.00 91.19 97 ARG A C 1
ATOM 784 O O . ARG A 1 97 ? -12.826 0.525 0.490 1.00 91.19 97 ARG A O 1
ATOM 791 N N . ILE A 1 98 ? -11.200 -0.443 -0.722 1.00 91.12 98 ILE A N 1
ATOM 792 C CA . ILE A 1 98 ? -12.033 -1.011 -1.787 1.00 91.12 98 ILE A CA 1
ATOM 793 C C . ILE A 1 98 ? -12.508 -2.408 -1.383 1.00 91.12 98 ILE A C 1
ATOM 795 O O . ILE A 1 98 ? -13.690 -2.716 -1.505 1.00 91.12 98 ILE A O 1
ATOM 799 N N . ASN A 1 99 ? -11.601 -3.250 -0.880 1.00 90.00 99 ASN A N 1
ATOM 800 C CA . ASN A 1 99 ? -11.925 -4.619 -0.486 1.00 90.00 99 ASN A CA 1
ATOM 801 C C . ASN A 1 99 ? -12.105 -4.686 1.025 1.00 90.00 99 ASN A C 1
ATOM 803 O O . ASN A 1 99 ? -11.138 -4.651 1.789 1.00 90.00 99 ASN A O 1
ATOM 807 N N . GLN A 1 100 ? -13.362 -4.743 1.450 1.00 78.94 100 GLN A N 1
ATOM 808 C CA . GLN A 1 100 ? -13.716 -4.917 2.849 1.00 78.94 100 GLN A CA 1
ATOM 809 C C . GLN A 1 100 ? -13.956 -6.395 3.146 1.00 78.94 100 GLN A C 1
ATOM 811 O O . GLN A 1 100 ? -14.333 -7.164 2.260 1.00 78.94 100 GLN A O 1
ATOM 816 N N . GLU A 1 101 ? -13.722 -6.799 4.394 1.00 72.38 101 GLU A N 1
ATOM 817 C CA . GLU A 1 101 ? -14.236 -8.086 4.852 1.00 72.38 101 GLU A CA 1
ATOM 818 C C . GLU A 1 101 ? -15.753 -8.073 4.685 1.00 72.38 101 GLU A C 1
ATOM 820 O O . GLU A 1 101 ? -16.413 -7.087 5.025 1.00 72.38 101 GLU A O 1
ATOM 825 N N . LEU A 1 102 ? -16.301 -9.152 4.127 1.00 58.53 102 LEU A N 1
ATOM 826 C CA . LEU A 1 102 ? -17.731 -9.391 4.207 1.00 58.53 102 LEU A CA 1
ATOM 827 C C . LEU A 1 102 ? -18.053 -9.530 5.693 1.00 58.53 102 LEU A C 1
ATOM 829 O O . LEU A 1 102 ? -17.830 -10.586 6.280 1.00 58.53 102 LEU A O 1
ATOM 833 N N . SER A 1 103 ? -18.552 -8.455 6.302 1.00 52.50 103 SER A N 1
ATOM 834 C CA . SER A 1 103 ? -19.321 -8.570 7.535 1.00 52.50 103 SER A CA 1
ATOM 835 C C . SER A 1 103 ? -20.345 -9.668 7.284 1.00 52.50 103 SER A C 1
ATOM 837 O O . SER A 1 103 ? -21.098 -9.569 6.312 1.00 52.50 103 SER A O 1
ATOM 839 N N . ALA A 1 104 ? -20.345 -10.718 8.109 1.00 41.12 104 ALA A N 1
ATOM 840 C CA . ALA A 1 104 ? -21.464 -11.647 8.148 1.00 41.12 104 ALA A CA 1
ATOM 841 C C . ALA A 1 104 ? -22.724 -10.790 8.332 1.00 41.12 104 ALA A C 1
ATOM 843 O O . ALA A 1 104 ? -22.853 -10.094 9.341 1.00 41.12 104 ALA A O 1
ATOM 844 N N . ALA A 1 105 ? -23.535 -10.716 7.280 1.00 34.47 105 ALA A N 1
ATOM 845 C CA . ALA A 1 105 ? -24.842 -10.084 7.314 1.00 34.47 105 ALA A CA 1
ATOM 846 C C . ALA A 1 105 ? -25.817 -10.997 8.059 1.00 34.47 105 ALA A C 1
ATOM 848 O O . ALA A 1 105 ? -25.664 -12.236 7.930 1.00 34.47 105 ALA A O 1
#

Secondary structure (DSSP, 8-state):
-HHHHHHHHHHHH-TTT----SHHHHHHHHHHHHHHHHHHHHHHHHHHTT-TT--HHHHHHHHHHHHHHHHHHTTSSSPPPHHHHHHHHHHHHHHT-SS------

Mean predicted aligned error: 4.41 Å

Nearest PDB structures (foldseek):
  3cra-assembly1_B  TM=2.958E-01  e=1.273E+00  Escherichia coli K-12

Radius of gyration: 17.27 Å; Cα contacts (8 Å, |Δi|>4): 89; chains: 1; bounding box: 47×36×43 Å

Foldseek 3Di:
DVVVLVVCLCVPVPLPPPPDDDPVSNVVSNVRSSVVSVVLVVVCVVVCVQFVPFDSQLVVQLVVQLVVLVVVQVVDPDHDDPVVSVVSSVVSSVVRGPGDGPDPD

Solvent-accessible surface area (backbone atoms only — not comparable to full-atom values): 5971 Å² total; per-residue (Å²): 115,70,64,57,55,54,50,47,15,36,77,74,48,38,49,77,66,63,89,58,85,52,70,68,58,39,52,51,49,43,52,48,13,52,49,52,48,56,53,48,55,62,69,42,48,76,55,33,76,79,26,74,71,59,43,74,62,30,54,49,19,34,56,49,21,35,52,53,46,57,58,53,54,72,73,46,98,64,82,74,58,67,70,58,52,53,50,49,31,51,52,41,13,52,74,57,37,79,58,69,68,80,70,86,125

pLDDT: mean 92.57, std 10.17, range [34.47, 97.94]